Protein AF-A0A6I3I008-F1 (afdb_monomer)

Secondary structure (DSSP, 8-state):
-EEEEEE--SSEEEEEEEE--TTS--EEEEEEEEE--TTS--

pLDDT: mean 96.81, std 3.31, range [80.88, 98.75]

Mean predicted aligned error: 2.79 Å

Radius of gyration: 13.83 Å; Cα contacts (8 Å, |Δi|>4): 72; chains: 1; bounding box: 25×13×40 Å

Foldseek 3Di:
DKDWDWDDDDAWIKIWIWDDDPPDDIDTDDIDIDGDDPPDDD

Structure (mmCIF, N/CA/C/O backbone):
data_AF-A0A6I3I008-F1
#
_entry.id   AF-A0A6I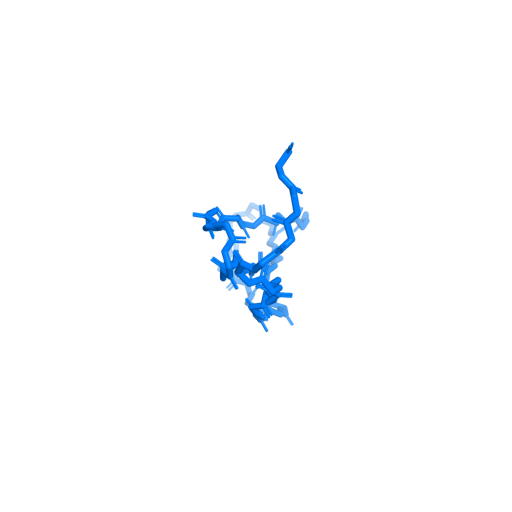3I008-F1
#
loop_
_atom_site.group_PDB
_atom_site.id
_atom_site.type_symbol
_atom_site.label_atom_id
_atom_site.label_alt_id
_atom_site.label_comp_id
_atom_site.label_asym_id
_atom_site.label_entity_id
_atom_site.label_seq_id
_at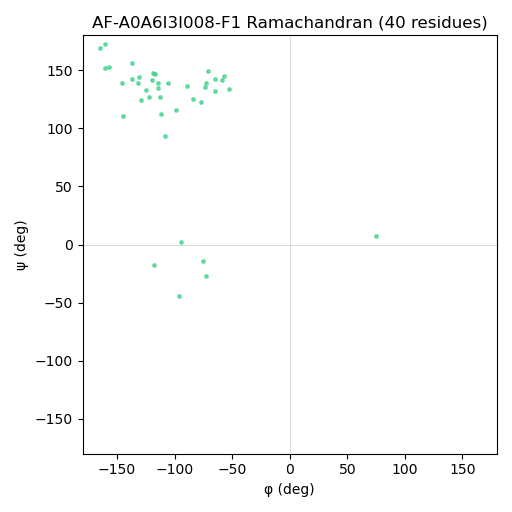om_site.pdbx_PDB_ins_code
_atom_site.Cartn_x
_atom_site.Cartn_y
_atom_site.Cartn_z
_atom_site.occupancy
_atom_site.B_iso_or_equiv
_atom_site.auth_seq_id
_atom_site.auth_comp_id
_atom_site.auth_asym_id
_atom_site.auth_atom_id
_atom_site.pdbx_PDB_model_num
ATOM 1 N N . MET A 1 1 ? -12.880 5.920 8.349 1.00 95.12 1 MET A N 1
ATOM 2 C CA . MET A 1 1 ? -11.965 6.601 7.405 1.00 95.12 1 MET A CA 1
ATOM 3 C C . MET A 1 1 ? -11.148 5.538 6.698 1.00 95.12 1 MET A C 1
ATOM 5 O O . MET A 1 1 ? -10.872 4.517 7.321 1.00 95.12 1 MET A O 1
ATOM 9 N N . ARG A 1 2 ? -10.761 5.772 5.443 1.00 97.31 2 ARG A N 1
ATOM 10 C CA . ARG A 1 2 ? -9.831 4.897 4.721 1.00 97.31 2 ARG A CA 1
ATOM 11 C C . ARG A 1 2 ? -8.542 5.646 4.447 1.00 97.31 2 ARG A C 1
ATOM 13 O O . ARG A 1 2 ? -8.589 6.827 4.112 1.00 97.31 2 ARG A O 1
ATOM 20 N N . VAL A 1 3 ? -7.424 4.957 4.616 1.00 97.62 3 VAL A N 1
ATOM 21 C CA . VAL A 1 3 ? -6.081 5.488 4.381 1.00 97.62 3 VAL A CA 1
ATOM 22 C C . VAL A 1 3 ? -5.375 4.563 3.403 1.00 97.62 3 VAL A C 1
ATOM 24 O O . VAL A 1 3 ? -5.418 3.344 3.568 1.00 97.62 3 VAL A O 1
ATOM 27 N N . LEU A 1 4 ? -4.746 5.156 2.392 1.00 98.44 4 LEU A N 1
ATOM 28 C CA . LEU A 1 4 ? -3.891 4.470 1.434 1.00 98.44 4 LEU A CA 1
ATOM 29 C C . LEU A 1 4 ? -2.433 4.680 1.852 1.00 98.44 4 LEU A C 1
ATOM 31 O O . LEU A 1 4 ? -1.952 5.811 1.862 1.00 98.44 4 LEU A O 1
ATOM 35 N N . GLY A 1 5 ? -1.752 3.597 2.212 1.00 98.25 5 GLY A N 1
ATOM 36 C CA . GLY A 1 5 ? -0.306 3.567 2.394 1.00 98.25 5 GLY A CA 1
ATOM 37 C C . GLY A 1 5 ? 0.384 3.231 1.076 1.00 98.25 5 GLY A C 1
ATOM 38 O O . GLY A 1 5 ? -0.065 2.330 0.364 1.00 98.25 5 GLY A O 1
ATOM 39 N N . ILE A 1 6 ? 1.460 3.955 0.772 1.00 98.50 6 ILE A N 1
ATOM 40 C CA . ILE A 1 6 ? 2.285 3.775 -0.425 1.00 98.50 6 ILE A CA 1
ATOM 41 C C . ILE A 1 6 ? 3.725 3.498 0.014 1.00 98.50 6 ILE A C 1
ATOM 43 O O . ILE A 1 6 ? 4.291 4.289 0.767 1.00 98.50 6 ILE A O 1
ATOM 47 N N . ASP A 1 7 ?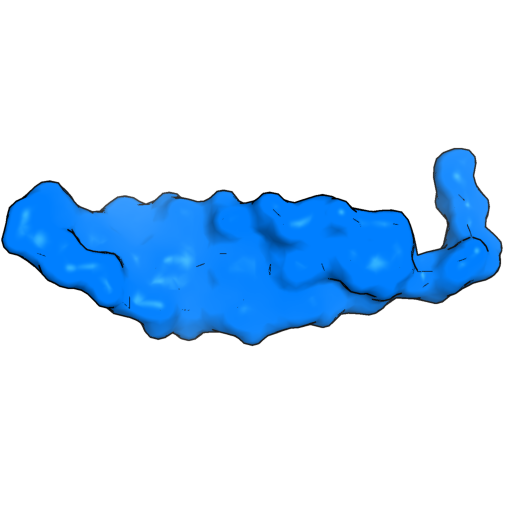 4.303 2.405 -0.479 1.00 98.50 7 ASP A N 1
ATOM 48 C CA . ASP A 1 7 ? 5.733 2.085 -0.411 1.00 98.50 7 ASP A CA 1
ATOM 49 C C . ASP A 1 7 ? 6.324 2.239 -1.824 1.00 98.50 7 ASP A C 1
ATOM 51 O O . ASP A 1 7 ? 6.167 1.346 -2.667 1.00 98.50 7 ASP A O 1
ATOM 55 N N . PRO A 1 8 ? 6.866 3.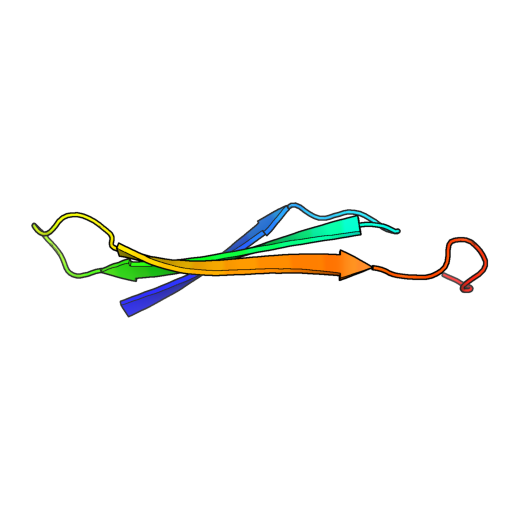424 -2.154 1.00 98.00 8 PRO A N 1
ATOM 56 C CA . PRO A 1 8 ? 7.150 3.789 -3.532 1.00 98.00 8 PRO A CA 1
ATOM 57 C C . PRO A 1 8 ? 8.358 3.036 -4.101 1.00 98.00 8 PRO A C 1
ATOM 59 O O . PRO A 1 8 ? 9.412 2.936 -3.479 1.00 98.00 8 PRO A O 1
ATOM 62 N N . GLY A 1 9 ? 8.233 2.616 -5.360 1.00 96.38 9 GLY A N 1
ATOM 63 C CA . GLY A 1 9 ? 9.327 2.067 -6.155 1.00 96.38 9 GLY A CA 1
ATOM 64 C C . GLY A 1 9 ? 9.019 2.123 -7.651 1.00 96.38 9 GLY A C 1
ATOM 65 O O . GLY A 1 9 ? 7.857 2.102 -8.054 1.00 96.38 9 GLY A O 1
ATOM 66 N N . LEU A 1 10 ? 10.067 2.212 -8.478 1.00 96.62 10 LEU A N 1
ATOM 67 C CA . LEU A 1 10 ? 9.932 2.428 -9.927 1.00 96.62 10 LEU A CA 1
ATOM 68 C C . LEU A 1 10 ? 9.432 1.209 -10.701 1.00 96.62 10 LEU A C 1
ATOM 70 O O . LEU A 1 10 ? 8.847 1.386 -11.760 1.00 96.62 10 LEU A O 1
ATOM 74 N N . THR A 1 11 ? 9.683 -0.003 -10.202 1.00 96.88 11 THR A N 1
ATOM 75 C CA . THR A 1 11 ? 9.269 -1.277 -10.827 1.00 96.88 11 THR A CA 1
ATOM 76 C C . THR A 1 11 ? 8.316 -2.083 -9.948 1.00 96.88 11 THR A C 1
ATOM 78 O O . THR A 1 11 ? 7.649 -3.005 -10.418 1.00 96.88 11 THR A O 1
ATOM 81 N N . ARG A 1 12 ? 8.269 -1.752 -8.652 1.00 98.19 12 ARG A N 1
ATOM 82 C CA . ARG A 1 12 ? 7.418 -2.365 -7.631 1.00 98.19 12 ARG A CA 1
ATOM 83 C C . ARG A 1 12 ? 7.007 -1.284 -6.644 1.00 98.19 12 ARG A C 1
ATOM 85 O O . ARG A 1 12 ? 7.845 -0.810 -5.888 1.00 98.19 12 ARG A O 1
ATOM 92 N N . CYS A 1 13 ? 5.737 -0.913 -6.655 1.00 98.25 13 CYS A N 1
ATOM 93 C CA . CYS A 1 13 ? 5.163 0.021 -5.697 1.00 98.25 13 CYS A CA 1
ATOM 94 C C . CYS A 1 13 ? 4.184 -0.742 -4.804 1.00 98.25 13 CYS A C 1
ATOM 96 O O . CYS A 1 13 ? 3.164 -1.250 -5.281 1.00 98.25 13 CYS A O 1
ATOM 98 N N . GLY A 1 14 ? 4.521 -0.883 -3.524 1.00 98.69 14 GLY A N 1
ATOM 99 C CA . GLY A 1 14 ? 3.658 -1.532 -2.544 1.00 98.69 14 GLY A CA 1
ATOM 100 C C . GLY A 1 14 ? 2.489 -0.624 -2.180 1.00 98.69 14 GLY A C 1
ATOM 101 O O . GLY A 1 14 ? 2.673 0.571 -1.947 1.00 98.69 14 GLY A O 1
ATOM 102 N N . ILE A 1 15 ? 1.281 -1.182 -2.114 1.00 98.69 15 ILE A N 1
ATOM 103 C CA . ILE A 1 15 ? 0.084 -0.451 -1.697 1.00 98.69 15 ILE A CA 1
ATOM 104 C C . ILE A 1 15 ? -0.692 -1.224 -0.636 1.00 98.69 15 ILE A C 1
ATOM 106 O O . ILE A 1 15 ? -0.802 -2.451 -0.679 1.00 98.69 15 ILE A O 1
ATOM 110 N N . GLY A 1 16 ? -1.275 -0.490 0.306 1.00 98.56 16 GLY A N 1
ATOM 111 C CA . GLY A 1 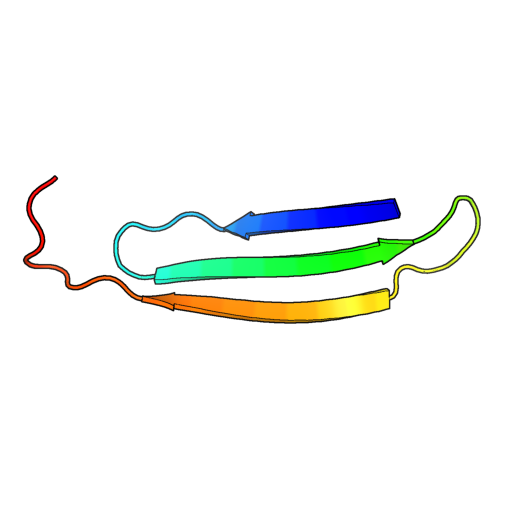16 ? -2.138 -1.053 1.336 1.00 98.56 16 GLY A CA 1
ATOM 112 C C . GLY A 1 16 ? 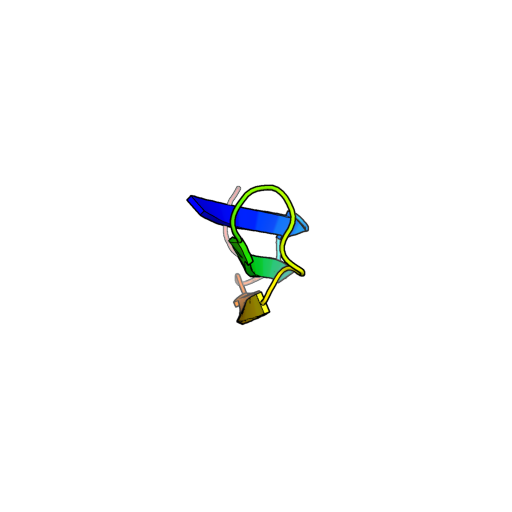-3.256 -0.094 1.709 1.00 98.56 16 GLY A C 1
ATOM 113 O O . GLY A 1 16 ? -3.033 1.108 1.834 1.00 98.56 16 GLY A O 1
ATOM 114 N N . ILE A 1 17 ? -4.461 -0.621 1.904 1.00 98.62 17 ILE A N 1
ATOM 115 C CA . ILE A 1 17 ? -5.607 0.149 2.388 1.00 98.62 17 ILE A CA 1
ATOM 116 C C . ILE A 1 17 ? -5.976 -0.356 3.775 1.00 98.62 17 ILE A C 1
ATOM 118 O O . ILE A 1 17 ? -6.235 -1.547 3.966 1.00 98.62 17 ILE A O 1
ATOM 122 N N . VAL A 1 18 ? -6.057 0.569 4.726 1.00 98.38 18 VAL A N 1
ATOM 123 C CA . VAL A 1 18 ? -6.579 0.311 6.070 1.00 98.38 18 VAL A CA 1
ATOM 124 C C . VAL A 1 18 ? -7.833 1.136 6.317 1.00 98.38 18 VAL A C 1
ATOM 126 O O . VAL A 1 18 ? -7.972 2.262 5.829 1.00 98.38 18 VAL A O 1
ATOM 129 N N . GLU A 1 19 ? -8.755 0.574 7.088 1.00 98.38 19 GLU A N 1
ATOM 130 C CA . GLU A 1 19 ? -9.967 1.248 7.540 1.00 98.38 19 GLU A CA 1
ATOM 131 C C . GLU A 1 19 ? -10.003 1.318 9.065 1.00 98.38 19 GLU A C 1
ATOM 133 O O . GLU A 1 19 ? -9.602 0.384 9.762 1.00 98.38 19 GLU A O 1
ATOM 138 N N . GLY A 1 20 ? -10.480 2.449 9.586 1.00 97.06 20 GLY A N 1
ATOM 139 C CA . GLY A 1 20 ? -10.585 2.655 11.023 1.00 97.06 20 GLY A CA 1
ATOM 140 C C . GLY A 1 20 ? -11.460 3.828 11.442 1.00 97.06 20 GLY A C 1
ATOM 141 O O . GLY A 1 20 ? -11.859 4.683 10.641 1.00 97.06 20 GLY A O 1
ATOM 142 N N . SER A 1 21 ? -11.732 3.855 12.742 1.00 97.00 21 SER A N 1
ATOM 143 C CA . SER A 1 21 ? -12.387 4.938 13.473 1.00 97.00 21 SER A CA 1
ATOM 144 C C . SER A 1 21 ? -11.649 5.174 14.790 1.00 97.00 21 SER A C 1
ATOM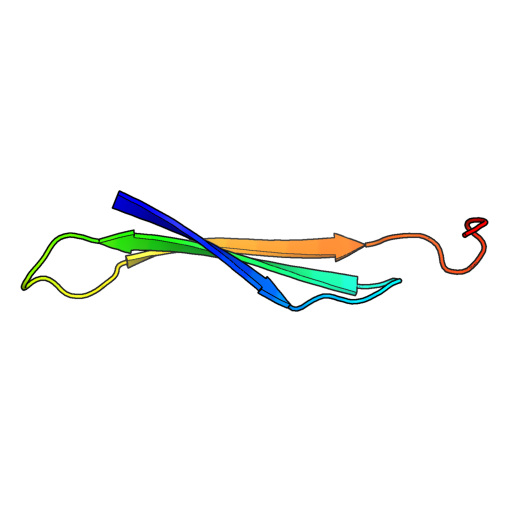 146 O O . SER A 1 21 ? -11.024 4.253 15.315 1.00 97.00 21 SER A O 1
ATOM 148 N N . VAL A 1 22 ? -11.759 6.377 15.353 1.00 96.19 22 VAL A N 1
ATOM 149 C CA . VAL A 1 22 ? -11.133 6.724 16.640 1.00 96.19 22 VAL A CA 1
ATOM 150 C C . VAL A 1 22 ? -11.520 5.710 17.723 1.00 96.19 22 VAL A C 1
ATOM 152 O O . VAL A 1 22 ? -12.685 5.330 17.837 1.00 96.19 22 VAL A O 1
ATOM 155 N N . GLY A 1 23 ? -10.528 5.253 18.491 1.00 96.62 23 GLY A N 1
AT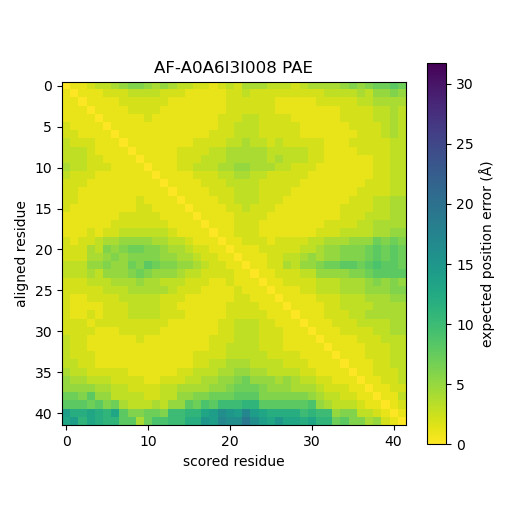OM 156 C CA . GLY A 1 23 ? -10.719 4.307 19.594 1.00 96.62 23 GLY A CA 1
ATOM 157 C C . GLY A 1 23 ? -10.982 2.852 19.183 1.00 96.62 23 GLY A C 1
ATOM 158 O O . GLY A 1 23 ? -11.276 2.039 20.055 1.00 96.62 23 GLY A O 1
ATOM 159 N N . LYS A 1 24 ? -10.882 2.497 17.893 1.00 96.25 24 LYS A N 1
ATOM 160 C CA . LYS A 1 24 ? -11.005 1.108 17.418 1.00 96.25 24 LYS A CA 1
ATOM 161 C C . LYS A 1 24 ? -9.721 0.628 16.731 1.00 96.25 24 LYS A C 1
ATOM 163 O O . LYS A 1 24 ? -9.062 1.438 16.078 1.00 96.25 24 LYS A O 1
ATOM 168 N N . PRO A 1 25 ? -9.379 -0.672 16.829 1.00 96.69 25 PRO A N 1
ATOM 169 C CA . PRO A 1 25 ? -8.302 -1.256 16.037 1.00 96.69 25 PRO A CA 1
ATOM 170 C C . PRO A 1 25 ? -8.532 -1.059 14.536 1.00 96.69 25 PRO A C 1
ATOM 172 O O . PRO A 1 25 ? -9.670 -1.091 14.061 1.00 96.69 25 PRO A O 1
ATOM 175 N N . LEU A 1 26 ? -7.446 -0.869 13.790 1.00 97.50 26 LEU A N 1
ATOM 176 C CA . LEU A 1 26 ? -7.498 -0.792 12.333 1.00 97.50 26 LEU A CA 1
ATOM 177 C C . LEU A 1 26 ? -7.787 -2.168 11.730 1.00 97.50 26 LEU A C 1
ATOM 179 O 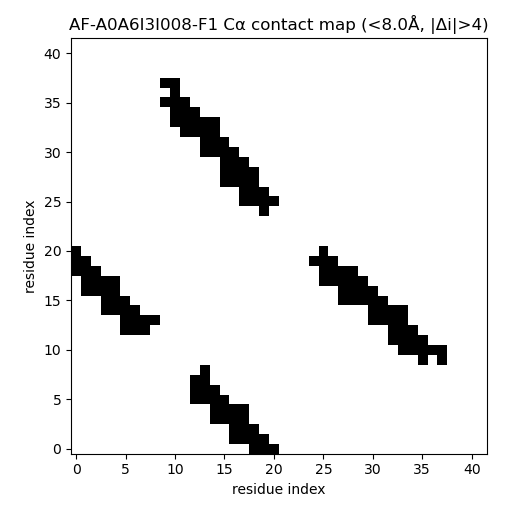O . LEU A 1 26 ? -7.369 -3.194 12.265 1.00 97.50 26 LEU A O 1
ATOM 183 N N . SER A 1 27 ? -8.464 -2.174 10.586 1.00 98.06 27 SER A N 1
ATOM 184 C CA . SER A 1 27 ? -8.674 -3.367 9.765 1.00 98.06 27 SER A CA 1
ATOM 185 C C . SER A 1 27 ? -7.951 -3.221 8.432 1.00 98.06 27 SER A C 1
ATOM 187 O O . SER A 1 27 ? -8.029 -2.171 7.789 1.00 98.06 27 SER A O 1
ATOM 189 N N . MET A 1 28 ? -7.252 -4.275 8.009 1.00 98.06 28 MET A N 1
ATOM 190 C CA . MET A 1 28 ? -6.658 -4.339 6.676 1.00 98.06 28 MET A CA 1
ATOM 191 C C . MET A 1 28 ? -7.750 -4.651 5.654 1.00 98.06 28 MET A C 1
ATOM 193 O O . MET A 1 28 ? -8.443 -5.656 5.775 1.00 98.06 28 MET A O 1
ATOM 197 N N . VAL A 1 29 ? -7.903 -3.777 4.661 1.00 98.38 29 VAL A N 1
ATOM 198 C CA . VAL A 1 29 ? -8.924 -3.908 3.612 1.00 98.38 29 VAL A CA 1
ATOM 199 C C . VAL A 1 29 ? -8.339 -4.559 2.366 1.00 98.38 29 VAL A C 1
ATOM 201 O O . VAL A 1 29 ? -8.969 -5.420 1.763 1.00 98.38 29 VAL A O 1
ATOM 204 N N . SER A 1 30 ? -7.143 -4.134 1.960 1.00 98.31 30 SER A N 1
ATOM 205 C CA . SER A 1 30 ? -6.464 -4.665 0.780 1.00 98.31 30 SER A CA 1
ATOM 206 C C . SER A 1 30 ? -4.961 -4.435 0.870 1.00 98.31 30 SER A C 1
ATOM 208 O O . SER A 1 30 ? -4.511 -3.470 1.494 1.00 98.31 30 SER A O 1
ATOM 210 N N . VAL A 1 31 ? -4.205 -5.310 0.214 1.00 98.56 31 VAL A N 1
ATOM 211 C CA . VAL A 1 31 ? -2.765 -5.196 -0.002 1.00 98.56 31 VAL A CA 1
ATOM 212 C C . VAL A 1 31 ? -2.460 -5.589 -1.442 1.00 98.56 31 VAL A C 1
ATOM 214 O O . VAL A 1 31 ? -3.084 -6.496 -1.994 1.00 98.56 31 VAL A O 1
ATOM 217 N N . GLY A 1 32 ? -1.507 -4.904 -2.061 1.00 98.56 32 GLY A N 1
ATOM 218 C CA . GLY A 1 32 ? -1.088 -5.201 -3.420 1.00 98.56 32 GLY A CA 1
ATOM 219 C C . GLY A 1 32 ? 0.286 -4.641 -3.745 1.00 98.56 32 GLY A C 1
ATOM 220 O O . GLY A 1 32 ? 0.873 -3.881 -2.977 1.00 98.56 32 GLY A O 1
ATOM 221 N N . VAL A 1 33 ? 0.781 -5.023 -4.918 1.00 98.75 33 VAL A N 1
ATOM 222 C CA . VAL A 1 33 ? 1.993 -4.463 -5.513 1.00 98.75 33 VAL A CA 1
ATOM 223 C C . VAL A 1 33 ? 1.657 -4.064 -6.939 1.00 98.75 33 VAL A C 1
ATOM 225 O O . VAL A 1 33 ? 1.196 -4.890 -7.727 1.00 98.75 33 VAL A O 1
ATOM 228 N N . ILE A 1 34 ? 1.889 -2.801 -7.270 1.00 98.19 34 ILE A N 1
ATOM 229 C CA . ILE A 1 34 ? 1.837 -2.319 -8.645 1.00 98.19 34 ILE A CA 1
ATOM 230 C C . ILE A 1 34 ? 3.193 -2.620 -9.276 1.00 98.19 34 ILE A C 1
ATOM 232 O O . ILE A 1 34 ? 4.231 -2.235 -8.735 1.00 98.19 34 ILE A O 1
ATOM 236 N N . LEU A 1 35 ? 3.172 -3.324 -10.405 1.00 98.06 35 LEU A N 1
ATOM 237 C CA . LEU A 1 35 ? 4.359 -3.648 -11.183 1.00 98.06 35 LEU A CA 1
ATOM 238 C C . LEU A 1 35 ? 4.405 -2.781 -12.435 1.00 98.06 35 LEU A C 1
ATOM 240 O O . LEU A 1 35 ? 3.391 -2.589 -13.106 1.00 98.06 35 LEU A O 1
ATOM 244 N N . THR A 1 36 ? 5.597 -2.313 -12.764 1.00 97.00 36 THR A N 1
ATOM 245 C CA . THR A 1 36 ? 5.883 -1.517 -13.959 1.00 97.00 36 THR A CA 1
ATOM 246 C C . THR A 1 36 ? 7.110 -2.104 -14.661 1.00 97.00 36 THR A C 1
ATOM 248 O O . THR A 1 36 ? 8.057 -2.522 -13.981 1.00 97.00 36 THR A O 1
ATOM 251 N N . PRO A 1 37 ? 7.111 -2.190 -16.006 1.00 96.94 37 PRO A N 1
ATOM 252 C CA . PRO A 1 37 ? 8.274 -2.653 -16.757 1.00 96.94 37 PRO A CA 1
ATOM 253 C C . PRO A 1 37 ? 9.500 -1.772 -16.493 1.00 96.94 37 PRO A C 1
ATOM 255 O O . PRO A 1 37 ? 9.383 -0.555 -16.377 1.00 96.94 37 PRO A O 1
ATOM 258 N N . SER A 1 38 ? 10.683 -2.379 -16.393 1.00 95.50 38 SER A N 1
ATOM 259 C CA . SER A 1 38 ? 11.936 -1.653 -16.126 1.00 95.50 38 SER A CA 1
ATOM 260 C C . SER A 1 38 ? 12.476 -0.887 -17.334 1.00 95.50 38 SER A C 1
ATOM 262 O O . SER A 1 38 ? 13.392 -0.087 -17.185 1.00 95.50 38 SER A O 1
ATOM 264 N N . ASP A 1 39 ? 11.959 -1.179 -18.522 1.00 95.25 39 ASP A N 1
ATOM 265 C CA . ASP A 1 39 ? 12.301 -0.546 -19.795 1.00 95.25 39 ASP A CA 1
ATOM 266 C C . ASP A 1 39 ? 11.348 0.601 -20.164 1.00 95.25 39 ASP A C 1
ATOM 268 O O . ASP A 1 39 ? 11.501 1.219 -21.218 1.00 95.25 39 ASP A O 1
ATOM 272 N N . LEU A 1 40 ? 10.380 0.912 -19.296 1.00 93.12 40 LEU A N 1
ATOM 273 C CA . LEU A 1 40 ? 9.522 2.075 -19.461 1.00 93.12 40 LEU A CA 1
ATOM 274 C C . LEU A 1 40 ? 10.363 3.358 -19.359 1.00 93.12 40 LEU A C 1
ATOM 276 O O . LEU A 1 40 ? 11.163 3.515 -18.436 1.00 93.12 40 LEU A O 1
ATOM 280 N N . ALA A 1 41 ? 10.174 4.283 -20.300 1.00 85.56 41 ALA A N 1
ATOM 281 C CA . ALA A 1 41 ? 10.812 5.593 -20.233 1.00 85.56 41 ALA A CA 1
ATOM 282 C C . ALA A 1 41 ? 10.292 6.395 -19.023 1.00 85.56 41 ALA A C 1
ATOM 284 O O . ALA A 1 41 ? 9.104 6.319 -18.699 1.00 85.56 41 ALA A O 1
ATOM 285 N N . LEU A 1 42 ? 11.196 7.143 -18.378 1.00 80.88 42 LEU A N 1
ATOM 286 C CA . LEU A 1 42 ? 10.916 8.022 -17.234 1.00 80.88 42 LEU A CA 1
ATOM 287 C C . LEU A 1 42 ? 10.518 9.433 -17.675 1.00 80.88 42 LEU A C 1
ATOM 289 O O . LEU A 1 42 ? 11.127 9.933 -18.649 1.00 80.88 42 LEU A O 1
#

Nearest PDB structures (foldseek):
  4ld0-assembly1_A  TM=8.197E-01  e=1.666E-01  Thermus thermophilus HB8
  6s16-assembly1_B  TM=8.080E-01  e=2.673E-01  Thermus thermophilus HB8
  3id8-assembly1_A  TM=6.584E-01  e=4.010E-01  Homo sapiens
  4k25-assembly1_A-2  TM=6.477E-01  e=5.254E-01  Saccharomyces cerevisiae S288C
  3fgu-assembly1_A  TM=5.977E-01  e=4.911E-01  Homo sapiens

Solvent-accessible surface area (backbone atoms only — not comparable to full-atom values): 2644 Å² total; per-residue (Å²): 92,75,46,79,48,76,46,86,46,86,44,51,24,40,38,36,34,39,36,42,54,92,98,52,80,73,41,84,75,49,75,52,68,51,74,44,69,85,83,61,85,132

Sequence (42 aa):
MRVLGIDPGLTRCGIGIVEGSVGKPLSMVSVGVILTPSDLAL